Protein AF-A0AAU3SKB4-F1 (afdb_monomer_lite)

pLDDT: mean 77.13, std 11.77, range [46.94, 91.06]

Foldseek 3Di:
DDDDPCPDAQDADPPQWAWEWEDELDDPDTWIWTQHPVRQIATDDPVNCVSNVNDDHNYYDDYPPVVVVVVSVVRNVVVVD

Sequence (81 aa):
MTTPPTTPPPLPKPAGIILVKGQPEMGDGQAVFGIWPSGYVRQITAAEYVRWGEPVIDYWIPVGNDAEFNQLFAYDKALRG

Secondary structure (DSSP, 8-state):
-PPP--PPPPPPPPTTPEEEEE--SSSSS-EEEEE-TTS-EEEEPHHHHHHTTSPPPSEEEPTT-HHHHHHHHHHHHHHH-

Radius of gyration: 14.84 Å; chains: 1; bounding box: 27×43×36 Å

Structure (mmCIF, N/CA/C/O backbone):
data_AF-A0AAU3SKB4-F1
#
_entry.id   AF-A0AAU3SKB4-F1
#
loop_
_atom_site.group_PDB
_atom_site.id
_atom_site.type_symbol
_atom_site.label_atom_id
_atom_site.label_alt_id
_atom_site.label_comp_id
_atom_site.label_asym_id
_atom_site.label_entity_id
_atom_site.label_seq_id
_atom_site.pdbx_PDB_ins_code
_atom_site.Cartn_x
_atom_site.Cartn_y
_atom_site.Cartn_z
_atom_site.occupancy
_atom_site.B_iso_or_equiv
_atom_site.auth_seq_id
_atom_site.auth_comp_id
_atom_site.auth_asym_id
_atom_site.auth_atom_id
_atom_site.pdbx_PDB_model_num
ATOM 1 N N . MET A 1 1 ? -1.724 37.987 16.976 1.00 48.75 1 MET A N 1
ATOM 2 C CA . MET A 1 1 ? -1.708 36.636 17.574 1.00 48.75 1 MET A CA 1
ATOM 3 C C . MET A 1 1 ? -2.024 35.658 16.458 1.00 48.75 1 MET A C 1
ATOM 5 O O . MET A 1 1 ? -3.129 35.709 15.939 1.00 48.75 1 MET A O 1
ATOM 9 N N . THR A 1 2 ? -1.052 34.873 16.001 1.00 52.09 2 THR A N 1
ATOM 10 C CA . THR A 1 2 ? -1.266 33.822 14.998 1.00 52.09 2 THR A CA 1
ATOM 11 C C . THR A 1 2 ? -1.552 32.526 15.744 1.00 52.09 2 THR A C 1
ATOM 13 O O . THR A 1 2 ? -0.744 32.078 16.554 1.00 52.09 2 THR A O 1
ATOM 16 N N . THR A 1 3 ? -2.737 31.958 15.540 1.00 64.06 3 THR A N 1
ATOM 17 C CA . THR A 1 3 ? -3.051 30.610 16.011 1.00 64.06 3 THR A CA 1
ATOM 18 C C . THR A 1 3 ? -2.055 29.631 15.381 1.00 64.06 3 THR A C 1
ATOM 20 O O . THR A 1 3 ? -1.757 29.764 14.190 1.00 64.06 3 THR A O 1
ATOM 23 N N . PRO A 1 4 ? -1.496 28.671 16.140 1.00 60.72 4 PRO A N 1
ATOM 24 C CA . PRO A 1 4 ? -0.689 27.625 15.531 1.00 60.72 4 PRO A CA 1
ATOM 25 C C . PRO A 1 4 ? -1.568 26.881 14.514 1.00 60.72 4 PRO A C 1
ATOM 27 O O . PRO A 1 4 ? -2.755 26.664 14.795 1.00 60.72 4 PRO A O 1
ATOM 30 N N . PRO A 1 5 ? -1.041 26.511 13.333 1.00 59.81 5 PRO A N 1
ATOM 31 C CA . PRO A 1 5 ? -1.785 25.671 12.410 1.00 59.81 5 PRO A CA 1
ATOM 32 C C . PRO A 1 5 ? -2.179 24.409 13.173 1.00 59.81 5 PRO A C 1
ATOM 34 O O . PRO A 1 5 ? -1.332 23.646 13.633 1.00 59.81 5 PRO A O 1
ATOM 37 N N . THR A 1 6 ? -3.479 24.240 13.400 1.00 62.34 6 THR A N 1
ATOM 38 C CA . THR A 1 6 ? -4.001 23.047 14.057 1.00 62.34 6 THR A CA 1
ATOM 39 C C . THR A 1 6 ? -4.009 21.969 12.994 1.00 62.34 6 THR A C 1
ATOM 41 O O . THR A 1 6 ? -5.000 21.800 12.289 1.00 62.34 6 THR A O 1
ATOM 44 N N . THR A 1 7 ? -2.872 21.303 12.803 1.00 60.66 7 THR A N 1
ATOM 45 C CA . THR A 1 7 ? -2.825 20.105 11.970 1.00 60.66 7 THR A CA 1
ATOM 46 C C . THR A 1 7 ? -3.760 19.094 12.629 1.00 60.66 7 THR A C 1
ATOM 48 O O . THR A 1 7 ? -3.522 18.729 13.785 1.00 60.66 7 THR A O 1
ATOM 51 N N . PRO A 1 8 ? -4.858 18.686 11.966 1.00 60.22 8 PRO A N 1
ATOM 52 C CA . PRO A 1 8 ? -5.722 17.666 12.525 1.00 60.22 8 PRO A CA 1
ATOM 53 C C . PRO A 1 8 ? -4.885 16.410 12.796 1.00 60.22 8 PRO A C 1
ATOM 55 O O . PRO A 1 8 ? -3.981 16.113 12.008 1.00 60.22 8 PRO A O 1
ATOM 58 N N . PRO A 1 9 ? -5.149 15.678 13.893 1.00 64.00 9 PRO A N 1
ATOM 59 C CA . PRO A 1 9 ? -4.446 14.433 14.156 1.00 64.00 9 PRO A CA 1
ATOM 60 C C . PRO A 1 9 ? -4.593 13.498 12.945 1.00 64.00 9 PRO A C 1
ATOM 62 O O . PRO A 1 9 ? -5.659 13.489 12.312 1.00 64.00 9 PRO A O 1
ATOM 65 N N . PRO A 1 10 ? -3.542 12.735 12.597 1.00 65.75 10 PRO A N 1
ATOM 66 C CA . PRO A 1 10 ? -3.614 11.811 11.480 1.00 65.75 10 PRO A CA 1
ATOM 67 C C . PRO A 1 10 ? -4.757 10.821 11.719 1.00 65.75 10 PRO A C 1
ATOM 69 O O . PRO A 1 10 ? -4.910 10.268 12.810 1.00 65.75 10 PRO A O 1
ATOM 72 N N . LEU A 1 11 ? -5.593 10.624 10.702 1.00 76.25 11 LEU A N 1
ATOM 73 C CA . LEU A 1 11 ? -6.603 9.574 10.736 1.00 76.25 11 LEU A CA 1
ATOM 74 C C . LEU A 1 11 ? -5.902 8.248 10.471 1.00 76.25 11 LEU A C 1
ATOM 76 O O . LEU A 1 11 ? -5.156 8.172 9.504 1.00 76.25 11 LEU A O 1
ATOM 80 N N . PRO A 1 12 ? -6.140 7.18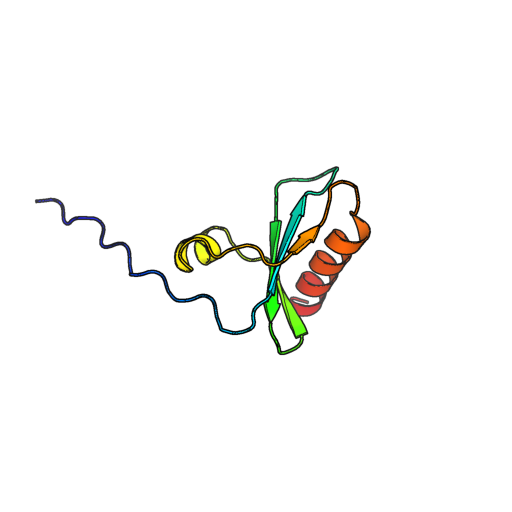9 11.249 1.00 76.25 12 PRO A N 1
ATOM 81 C CA . PRO A 1 12 ? -5.486 5.917 10.984 1.00 76.25 12 PRO A CA 1
ATOM 82 C C . PRO A 1 12 ? -5.822 5.414 9.573 1.00 76.25 12 PRO A C 1
ATOM 84 O O . PRO A 1 12 ? -6.971 5.518 9.124 1.00 76.25 12 PRO A O 1
ATOM 87 N N . LYS A 1 13 ? -4.818 4.843 8.887 1.00 80.12 13 LYS A N 1
ATOM 88 C CA . LYS A 1 13 ? -5.036 4.056 7.665 1.00 80.12 13 LYS A CA 1
ATOM 89 C C . LYS A 1 13 ? -6.153 3.042 7.956 1.00 80.12 13 LYS A C 1
ATOM 91 O O . LYS A 1 13 ? -6.069 2.345 8.972 1.00 80.12 13 LYS A O 1
ATOM 96 N N . PRO A 1 14 ? -7.188 2.937 7.106 1.00 80.44 14 PRO A N 1
ATOM 97 C CA . PRO A 1 14 ? -8.225 1.935 7.303 1.00 80.44 14 PRO A CA 1
ATOM 98 C C . PRO A 1 14 ? -7.629 0.524 7.404 1.00 80.44 14 PRO A C 1
ATOM 100 O O . PRO A 1 14 ? -6.707 0.165 6.667 1.00 80.44 14 PRO A O 1
ATOM 103 N N . ALA A 1 15 ? -8.146 -0.269 8.342 1.00 83.69 15 ALA A N 1
ATOM 104 C CA . ALA A 1 15 ? -7.611 -1.592 8.634 1.00 83.69 15 ALA A CA 1
ATOM 105 C C . ALA A 1 15 ? -7.715 -2.522 7.414 1.00 83.69 15 ALA A C 1
ATOM 107 O O . ALA A 1 15 ? -8.740 -2.564 6.734 1.00 83.69 15 ALA A O 1
ATOM 108 N N . GLY A 1 16 ? -6.644 -3.272 7.147 1.00 82.50 16 GLY A N 1
ATOM 109 C CA . GLY A 1 16 ? -6.591 -4.243 6.052 1.00 82.50 16 GLY A CA 1
ATOM 110 C C . GLY A 1 16 ? -6.368 -3.652 4.658 1.00 82.50 16 GLY A C 1
ATOM 111 O O . GLY A 1 16 ? -6.384 -4.412 3.695 1.00 82.50 16 GLY A O 1
ATOM 112 N N . ILE A 1 17 ? -6.147 -2.336 4.520 1.00 90.00 17 ILE A N 1
ATOM 113 C CA . ILE A 1 17 ? -5.686 -1.776 3.243 1.00 90.00 17 ILE A CA 1
ATOM 114 C C . ILE A 1 17 ? -4.230 -2.164 3.003 1.00 90.00 17 ILE A C 1
ATOM 116 O O . ILE A 1 17 ? -3.359 -1.838 3.817 1.00 90.00 17 ILE A O 1
ATOM 120 N N . ILE A 1 18 ? -3.979 -2.751 1.837 1.00 90.25 18 ILE A N 1
ATOM 121 C CA . ILE A 1 18 ? -2.639 -2.983 1.299 1.00 90.25 18 ILE A CA 1
ATOM 122 C C . ILE A 1 18 ? -2.250 -1.760 0.470 1.00 90.25 18 ILE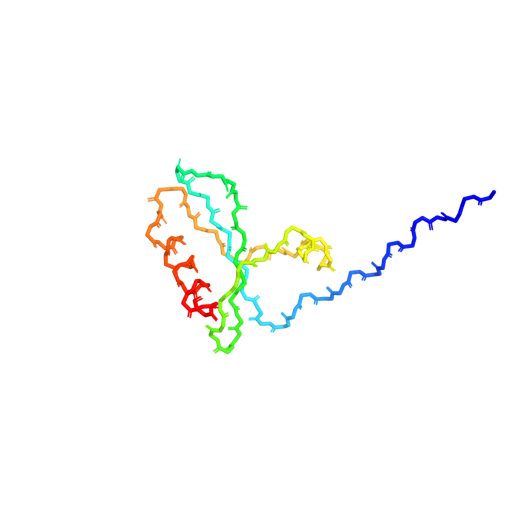 A C 1
ATOM 124 O O . ILE A 1 18 ? -2.953 -1.394 -0.474 1.00 90.25 18 ILE A O 1
ATOM 128 N N . LEU A 1 19 ? -1.149 -1.110 0.836 1.00 90.38 19 LEU A N 1
ATOM 129 C CA . LEU A 1 19 ? -0.578 -0.009 0.074 1.00 90.38 19 LEU A CA 1
ATOM 130 C C . LEU A 1 19 ? 0.460 -0.543 -0.902 1.00 90.38 19 LEU A C 1
ATOM 132 O O . LEU A 1 19 ? 1.477 -1.104 -0.498 1.00 90.38 19 LEU A O 1
ATOM 136 N N . VAL A 1 20 ? 0.208 -0.323 -2.184 1.00 89.12 20 VAL A N 1
ATOM 137 C CA . VAL A 1 20 ? 1.103 -0.696 -3.269 1.00 89.12 20 VAL A CA 1
ATOM 138 C C . VAL A 1 20 ? 1.705 0.563 -3.860 1.00 89.12 20 VAL A C 1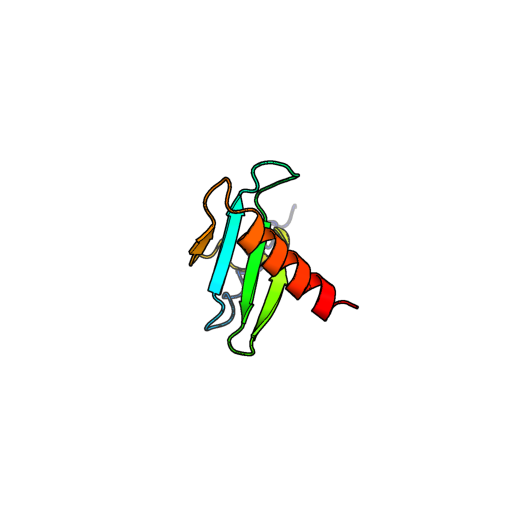
ATOM 140 O O . VAL A 1 20 ? 0.978 1.431 -4.335 1.00 89.12 20 VAL A O 1
ATOM 143 N N . LYS A 1 21 ? 3.029 0.677 -3.855 1.00 85.50 21 LYS A N 1
ATOM 144 C CA . LYS A 1 21 ? 3.727 1.769 -4.530 1.00 85.50 21 LYS A CA 1
ATOM 145 C C . LYS A 1 21 ? 4.367 1.246 -5.800 1.00 85.50 21 LYS A C 1
ATOM 147 O O . LYS A 1 21 ? 5.150 0.302 -5.745 1.00 85.50 21 LYS A O 1
ATOM 152 N N . GLY A 1 22 ? 4.045 1.866 -6.927 1.00 79.25 22 GLY A N 1
ATOM 153 C CA . GLY A 1 22 ? 4.714 1.574 -8.186 1.00 79.25 22 GLY A CA 1
ATOM 154 C C . GLY A 1 22 ? 5.665 2.678 -8.602 1.00 79.25 22 GLY A C 1
ATOM 155 O O . GLY A 1 22 ? 5.444 3.858 -8.317 1.00 79.25 22 GLY A O 1
ATOM 156 N N . GLN A 1 23 ? 6.739 2.264 -9.265 1.00 70.38 23 GLN A N 1
ATOM 157 C CA . GLN A 1 23 ? 7.723 3.150 -9.861 1.00 70.38 23 GLN A CA 1
ATOM 158 C C . GLN A 1 23 ? 7.810 2.823 -11.360 1.00 70.38 23 GLN A C 1
ATOM 160 O O . GLN A 1 23 ? 8.575 1.934 -11.729 1.00 70.38 23 GLN A O 1
ATOM 165 N N . PRO A 1 24 ? 6.995 3.472 -12.212 1.00 64.75 24 PRO A N 1
ATOM 166 C CA . PRO A 1 24 ? 7.016 3.210 -13.652 1.00 64.75 24 PRO A CA 1
ATOM 167 C C . PRO A 1 24 ? 8.371 3.600 -14.265 1.00 64.75 24 PRO A C 1
ATOM 169 O O . PRO A 1 24 ? 9.024 4.527 -13.774 1.00 64.75 24 PRO A O 1
ATOM 172 N N . GLU A 1 25 ? 8.788 2.916 -15.339 1.00 59.81 25 GLU A N 1
ATOM 173 C CA . GLU A 1 25 ? 9.995 3.304 -16.102 1.00 59.81 25 GLU A CA 1
ATOM 174 C C . GLU A 1 25 ? 9.773 4.597 -16.900 1.00 59.81 25 GLU A C 1
ATOM 176 O O . GLU A 1 25 ? 10.690 5.404 -17.057 1.00 59.81 25 GLU A O 1
ATOM 181 N N . MET A 1 26 ? 8.543 4.820 -17.375 1.00 48.81 26 MET A N 1
ATOM 182 C CA . MET A 1 26 ? 8.128 6.032 -18.083 1.00 48.81 26 MET A CA 1
ATOM 183 C C . MET A 1 26 ? 6.823 6.579 -17.497 1.00 48.81 26 MET A C 1
ATOM 185 O O . MET A 1 26 ? 5.781 5.934 -17.582 1.00 48.81 26 MET A O 1
ATOM 189 N N . GLY A 1 27 ? 6.861 7.791 -16.936 1.00 51.72 27 GLY A N 1
ATOM 190 C CA . GLY A 1 27 ? 5.668 8.504 -16.467 1.00 51.72 27 GLY A CA 1
ATOM 191 C C . GLY A 1 27 ? 5.883 9.347 -15.208 1.00 51.72 27 GLY A C 1
ATOM 192 O O . GLY A 1 27 ? 6.839 9.150 -14.458 1.00 51.72 27 GLY A O 1
ATOM 193 N N . ASP A 1 28 ? 4.971 10.301 -14.993 1.00 46.94 28 ASP A N 1
ATOM 194 C CA . ASP A 1 28 ? 4.952 11.214 -13.849 1.00 46.94 28 ASP A CA 1
ATOM 195 C C . ASP A 1 28 ? 4.639 10.470 -12.546 1.00 46.94 28 ASP A C 1
ATOM 197 O O . ASP A 1 28 ? 3.493 10.296 -12.135 1.00 46.94 28 ASP A O 1
ATOM 201 N N . GLY A 1 29 ? 5.709 10.094 -11.858 1.00 55.47 29 GLY A N 1
ATOM 202 C CA . GLY A 1 29 ? 5.708 10.043 -10.410 1.00 55.47 29 GLY A CA 1
ATOM 203 C C . GLY A 1 29 ? 5.313 8.705 -9.805 1.00 55.47 29 GLY A C 1
ATOM 204 O O . GLY A 1 29 ? 4.476 7.943 -10.280 1.00 55.47 29 GLY A O 1
ATOM 205 N N . GLN A 1 30 ? 5.955 8.441 -8.678 1.00 66.81 30 GLN A N 1
ATOM 206 C CA . GLN A 1 30 ? 5.653 7.319 -7.813 1.00 66.81 30 GLN A CA 1
ATOM 207 C C . GLN A 1 30 ? 4.189 7.418 -7.357 1.00 66.81 30 GLN A C 1
ATOM 209 O O . GLN A 1 30 ? 3.852 8.283 -6.547 1.00 66.81 30 GLN A O 1
ATOM 214 N N . ALA A 1 31 ? 3.319 6.549 -7.868 1.00 78.50 31 ALA A N 1
ATOM 215 C CA . ALA A 1 31 ? 1.927 6.489 -7.439 1.00 78.50 31 ALA A CA 1
ATOM 216 C C . ALA A 1 31 ? 1.761 5.424 -6.353 1.00 78.50 31 ALA A C 1
ATOM 218 O O . ALA A 1 31 ? 2.336 4.335 -6.431 1.00 78.50 31 ALA A O 1
ATOM 219 N N . VAL A 1 32 ? 0.953 5.746 -5.345 1.00 85.94 32 VAL A N 1
ATOM 220 C CA . VAL A 1 32 ? 0.535 4.799 -4.311 1.00 85.94 32 VAL A CA 1
ATOM 221 C C . VAL A 1 32 ? -0.910 4.407 -4.587 1.00 85.94 32 VAL A C 1
ATOM 223 O O . VAL A 1 32 ? -1.765 5.270 -4.759 1.00 85.94 32 VAL A O 1
ATOM 226 N N . PHE A 1 33 ? -1.186 3.113 -4.610 1.00 88.56 33 PHE A N 1
ATOM 227 C CA . PHE A 1 33 ? -2.512 2.524 -4.707 1.00 88.56 33 PHE A CA 1
ATOM 228 C C . PHE A 1 33 ? -2.882 1.880 -3.378 1.00 88.56 33 PHE A C 1
ATOM 230 O O . PHE A 1 33 ? -2.050 1.258 -2.724 1.00 88.56 33 PHE A O 1
ATOM 237 N N . GLY A 1 34 ? -4.136 2.030 -2.972 1.00 91.06 34 GLY A N 1
ATOM 238 C CA . GLY A 1 34 ? -4.720 1.279 -1.874 1.00 91.06 34 GLY A CA 1
ATOM 239 C C . GLY A 1 34 ? -5.570 0.150 -2.432 1.00 91.06 34 GLY A C 1
ATOM 240 O O . GLY A 1 34 ? -6.400 0.387 -3.309 1.00 91.06 34 GLY A O 1
ATOM 241 N N . ILE A 1 35 ? -5.378 -1.056 -1.909 1.00 90.56 35 ILE A N 1
ATOM 242 C CA . ILE A 1 35 ? -6.236 -2.213 -2.158 1.00 90.56 35 ILE A CA 1
ATOM 243 C C . ILE A 1 35 ? -6.985 -2.497 -0.859 1.00 90.56 35 ILE A C 1
ATOM 245 O O . ILE A 1 35 ? -6.379 -2.839 0.157 1.00 90.56 35 ILE A O 1
ATOM 249 N N . TRP A 1 36 ? -8.300 -2.312 -0.875 1.00 90.19 36 TRP A N 1
ATOM 250 C CA . TRP A 1 36 ? -9.165 -2.587 0.266 1.00 90.19 36 TRP A CA 1
ATOM 251 C C . TRP A 1 36 ? -9.495 -4.082 0.352 1.00 90.19 36 TRP A C 1
ATOM 253 O O . TRP A 1 36 ? -9.548 -4.755 -0.678 1.00 90.19 36 TRP A O 1
ATOM 263 N N . PRO A 1 37 ? -9.845 -4.595 1.546 1.00 86.12 37 PRO A N 1
ATOM 264 C CA . PRO A 1 37 ? -10.286 -5.983 1.724 1.00 86.12 37 PRO A CA 1
ATOM 265 C C . PRO A 1 37 ? -11.491 -6.382 0.861 1.00 86.12 37 PRO A C 1
ATOM 267 O O . PRO A 1 37 ? -11.696 -7.557 0.585 1.00 86.12 37 PRO A O 1
ATOM 270 N N . SER A 1 38 ? -12.296 -5.409 0.428 1.00 86.19 38 SER A N 1
ATOM 271 C CA . SER A 1 38 ? -13.419 -5.615 -0.490 1.00 86.19 38 SER A CA 1
ATOM 272 C C . SER A 1 38 ? -13.001 -5.876 -1.943 1.00 86.19 38 SER A C 1
ATOM 274 O O . SER A 1 38 ? -13.867 -6.120 -2.777 1.00 86.19 38 SER A O 1
ATOM 276 N N . GLY A 1 39 ? -11.708 -5.779 -2.270 1.00 83.44 39 GLY A N 1
ATOM 277 C CA . GLY A 1 39 ? -11.199 -5.812 -3.644 1.00 83.44 39 GLY A CA 1
ATOM 278 C C . GLY A 1 39 ? -11.273 -4.462 -4.365 1.00 83.44 39 GLY A C 1
ATOM 279 O O . GLY A 1 39 ? -10.945 -4.378 -5.544 1.00 83.44 39 GLY A O 1
ATOM 280 N N . TYR A 1 40 ? -11.690 -3.395 -3.675 1.00 85.69 40 TYR A N 1
ATOM 281 C CA . TYR A 1 40 ? -11.673 -2.043 -4.228 1.00 85.69 40 TYR A CA 1
ATOM 282 C C . TYR A 1 40 ? -10.231 -1.538 -4.339 1.00 85.69 40 TYR A C 1
ATOM 284 O O . TYR A 1 40 ? -9.477 -1.623 -3.369 1.00 85.69 40 TYR A O 1
ATOM 292 N N . VAL A 1 41 ? -9.855 -1.006 -5.502 1.00 88.06 41 VAL A N 1
ATOM 293 C CA . VAL A 1 41 ? -8.516 -0.467 -5.771 1.00 88.06 41 VAL A CA 1
ATOM 294 C C . VAL A 1 41 ? -8.651 1.005 -6.118 1.00 88.06 41 VAL A C 1
ATOM 296 O O . VAL A 1 41 ? -9.441 1.361 -6.990 1.00 88.06 41 VAL A O 1
ATOM 299 N N . ARG A 1 42 ? -7.888 1.867 -5.440 1.00 88.38 42 ARG A N 1
ATOM 300 C CA . ARG A 1 42 ? -7.869 3.299 -5.759 1.00 88.38 42 ARG A CA 1
ATOM 301 C C . ARG A 1 42 ? -6.485 3.904 -5.622 1.00 88.38 42 ARG A C 1
ATOM 303 O O . ARG A 1 42 ? -5.739 3.538 -4.714 1.00 88.38 42 ARG A O 1
ATOM 310 N N . GLN A 1 43 ? -6.181 4.894 -6.449 1.00 87.75 43 GLN A N 1
ATOM 311 C CA . GLN A 1 43 ? -4.993 5.718 -6.259 1.00 87.75 43 GLN A CA 1
ATOM 312 C C . GLN A 1 43 ? -5.130 6.582 -4.992 1.00 87.75 43 GLN A C 1
ATOM 314 O O . GLN A 1 43 ? -6.107 7.314 -4.822 1.00 87.75 43 GLN A O 1
ATOM 319 N N . ILE A 1 44 ? -4.142 6.507 -4.104 1.00 87.44 44 ILE A N 1
ATOM 320 C CA . ILE A 1 44 ? -4.052 7.319 -2.891 1.00 87.44 44 ILE A CA 1
ATOM 321 C C . ILE A 1 44 ? -3.404 8.653 -3.237 1.00 87.44 44 ILE A C 1
ATOM 323 O O . ILE A 1 44 ? -2.290 8.710 -3.759 1.00 87.44 44 ILE A O 1
ATOM 327 N N . THR A 1 45 ? -4.103 9.742 -2.928 1.00 86.00 45 THR A N 1
ATOM 328 C CA . THR A 1 45 ? -3.559 11.090 -3.097 1.00 86.00 45 THR A CA 1
ATOM 329 C C . THR A 1 45 ? -2.485 11.374 -2.044 1.00 86.00 45 THR A C 1
ATOM 331 O O . THR A 1 45 ? -2.532 10.849 -0.929 1.00 86.00 45 THR A O 1
ATOM 334 N N . ALA A 1 46 ? -1.536 12.265 -2.349 1.00 82.50 46 ALA A N 1
ATOM 335 C CA . ALA A 1 46 ? -0.527 12.692 -1.374 1.00 82.50 46 ALA A CA 1
ATOM 336 C C . ALA A 1 46 ? -1.168 13.257 -0.089 1.00 82.50 46 ALA A C 1
ATOM 338 O O . ALA A 1 46 ? -0.684 13.007 1.011 1.00 82.50 46 ALA A O 1
ATOM 339 N N . ALA A 1 47 ? -2.301 13.957 -0.218 1.00 83.00 47 ALA A N 1
ATOM 340 C CA . ALA A 1 47 ? -3.048 14.489 0.917 1.00 83.00 47 ALA A CA 1
ATOM 341 C C . ALA A 1 47 ? -3.614 13.383 1.822 1.00 83.00 47 ALA A C 1
ATOM 343 O O . ALA A 1 47 ? -3.525 13.498 3.042 1.00 83.00 47 ALA A O 1
ATOM 344 N N . GLU A 1 48 ? -4.167 12.304 1.259 1.00 84.81 48 GLU A N 1
ATOM 345 C CA . GLU A 1 48 ? -4.628 11.150 2.044 1.00 84.81 48 GLU A CA 1
ATOM 346 C C . GLU A 1 48 ? -3.479 10.404 2.708 1.00 84.81 48 GLU A C 1
ATOM 348 O O . GLU A 1 48 ? -3.586 10.059 3.881 1.00 84.81 48 GLU A O 1
ATOM 353 N N . TYR A 1 49 ? -2.373 10.208 1.992 1.00 84.38 49 TYR A N 1
ATOM 354 C CA . TYR A 1 49 ? -1.190 9.550 2.539 1.00 84.38 49 TYR A CA 1
ATOM 355 C C . TYR A 1 49 ? -0.623 10.310 3.750 1.00 84.38 49 TYR A C 1
ATOM 357 O O . TYR A 1 49 ? -0.381 9.715 4.801 1.00 84.38 49 TYR A O 1
ATOM 365 N N . VAL A 1 50 ? -0.508 11.639 3.649 1.00 84.06 50 VAL A N 1
ATOM 366 C CA . VAL A 1 50 ? -0.091 12.507 4.767 1.00 84.06 50 VAL A CA 1
ATOM 367 C C . VAL A 1 50 ? -1.138 12.516 5.881 1.00 84.06 50 VAL A C 1
ATOM 369 O O . VAL A 1 50 ? -0.796 12.432 7.059 1.00 84.06 50 VAL A O 1
ATOM 372 N N . ARG A 1 51 ? -2.432 12.549 5.535 1.00 83.25 51 ARG A N 1
ATOM 373 C CA . ARG A 1 51 ? -3.525 12.472 6.515 1.00 83.25 51 ARG A CA 1
ATOM 374 C C . ARG A 1 51 ? -3.515 11.156 7.290 1.00 83.25 51 ARG A C 1
ATOM 376 O O . ARG A 1 51 ? -4.001 11.138 8.416 1.00 83.25 51 ARG A O 1
ATOM 383 N N . TRP A 1 52 ? -2.962 10.091 6.716 1.00 84.75 52 TRP A N 1
ATOM 384 C CA . TRP A 1 52 ? -2.767 8.807 7.385 1.00 84.75 52 TRP A CA 1
ATOM 385 C C . TRP A 1 52 ? -1.514 8.717 8.255 1.00 84.75 52 TRP A C 1
ATOM 387 O O . TRP A 1 52 ? -1.279 7.676 8.866 1.00 84.75 52 TRP A O 1
ATOM 397 N N . GLY A 1 53 ? -0.734 9.796 8.343 1.00 82.88 53 GLY A N 1
ATOM 398 C CA . GLY A 1 53 ? 0.533 9.802 9.066 1.00 82.88 53 GLY A CA 1
ATOM 399 C C . GLY A 1 53 ? 1.629 9.034 8.333 1.00 82.88 53 GLY A C 1
ATOM 400 O O . GLY A 1 53 ? 2.447 8.399 8.986 1.00 82.88 53 GLY A O 1
ATOM 401 N N . GLU A 1 54 ? 1.614 9.062 6.995 1.00 84.00 54 GLU A N 1
ATOM 402 C CA . GLU A 1 54 ? 2.639 8.449 6.139 1.00 84.00 54 GLU A CA 1
AT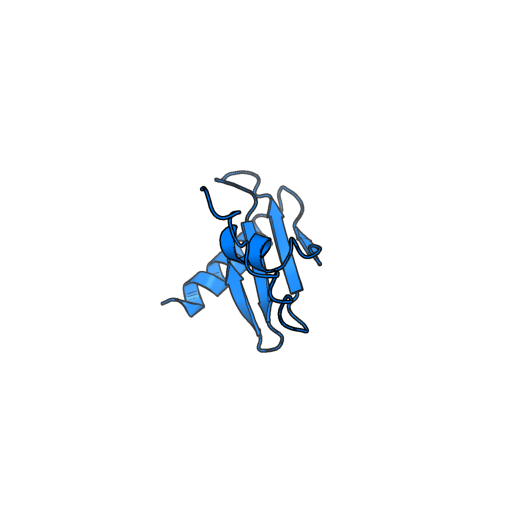OM 403 C C . GLU A 1 54 ? 2.810 6.938 6.398 1.00 84.00 54 GLU A C 1
ATOM 405 O O . GLU A 1 54 ? 3.887 6.470 6.777 1.00 84.00 54 GLU A O 1
ATOM 410 N N . PRO A 1 55 ? 1.733 6.150 6.223 1.00 83.69 55 PRO A N 1
ATOM 411 C CA . PRO A 1 55 ? 1.742 4.725 6.525 1.00 83.69 55 PRO A CA 1
ATOM 412 C C . PRO A 1 55 ? 2.753 3.962 5.665 1.00 83.69 55 PRO A C 1
ATOM 414 O O . PRO A 1 55 ? 2.952 4.267 4.492 1.00 83.69 55 PRO A O 1
ATOM 417 N N . VAL A 1 56 ? 3.330 2.901 6.231 1.00 86.19 56 VAL A N 1
ATOM 418 C CA . VAL A 1 56 ? 4.285 2.040 5.521 1.00 86.19 56 VAL A CA 1
ATOM 419 C C . VAL A 1 56 ? 3.630 1.418 4.286 1.00 86.19 56 VAL A C 1
ATOM 421 O O . VAL A 1 56 ? 2.505 0.920 4.344 1.00 86.19 56 VAL A O 1
ATOM 424 N N . ILE A 1 57 ? 4.361 1.452 3.173 1.00 87.56 57 ILE A N 1
ATOM 425 C CA . ILE A 1 57 ? 3.994 0.773 1.934 1.00 87.56 57 ILE A CA 1
ATOM 426 C C . ILE A 1 57 ? 4.157 -0.735 2.129 1.00 87.56 57 ILE A C 1
ATOM 428 O O . ILE A 1 57 ? 5.254 -1.202 2.432 1.00 87.56 57 ILE A O 1
ATOM 432 N N . ASP A 1 58 ? 3.073 -1.479 1.933 1.00 89.31 58 ASP A N 1
ATOM 433 C CA . ASP A 1 58 ? 3.033 -2.931 2.108 1.00 89.31 58 ASP A CA 1
ATOM 434 C C . ASP A 1 58 ? 3.728 -3.666 0.946 1.00 89.31 58 ASP A C 1
ATOM 436 O O . ASP A 1 58 ? 4.377 -4.689 1.158 1.00 89.31 58 ASP A O 1
ATOM 440 N N . TYR A 1 59 ? 3.626 -3.140 -0.281 1.00 87.50 59 TYR A N 1
ATOM 441 C CA . TYR A 1 59 ? 4.225 -3.745 -1.471 1.00 87.50 59 TYR A CA 1
ATOM 442 C C . TYR A 1 59 ? 4.819 -2.706 -2.424 1.00 87.50 59 TYR A C 1
ATOM 444 O O . TYR A 1 59 ? 4.215 -1.669 -2.701 1.00 87.50 59 TYR A O 1
ATOM 452 N N . TRP A 1 60 ? 6.000 -3.008 -2.958 1.00 85.12 60 TRP A N 1
ATOM 453 C CA . TRP A 1 60 ? 6.686 -2.179 -3.943 1.00 85.12 60 TRP A CA 1
ATOM 454 C C . TRP A 1 60 ? 6.747 -2.913 -5.276 1.00 85.12 60 TRP A C 1
ATOM 456 O O . TRP A 1 60 ? 7.353 -3.979 -5.362 1.00 85.12 60 TRP A O 1
ATOM 466 N N . ILE A 1 61 ? 6.150 -2.321 -6.310 1.00 82.50 61 ILE A N 1
ATOM 467 C CA . ILE A 1 61 ? 6.297 -2.806 -7.682 1.00 82.50 61 ILE A CA 1
ATOM 468 C C . ILE A 1 61 ? 7.646 -2.289 -8.201 1.00 82.50 61 ILE A C 1
ATOM 470 O O . ILE A 1 61 ? 7.845 -1.067 -8.237 1.00 82.50 61 ILE A O 1
ATOM 474 N N . PRO A 1 62 ? 8.580 -3.183 -8.568 1.00 78.12 62 PRO A N 1
ATOM 475 C CA . PRO A 1 62 ? 9.886 -2.786 -9.068 1.00 78.12 62 PRO A CA 1
ATOM 476 C C . PRO A 1 62 ? 9.779 -2.058 -10.411 1.00 78.12 62 PRO A C 1
ATOM 478 O O . PRO A 1 62 ? 8.845 -2.259 -11.189 1.00 78.12 62 PRO A O 1
ATOM 481 N N . VAL A 1 63 ? 10.787 -1.232 -10.680 1.00 73.62 63 VAL A N 1
ATOM 482 C CA . VAL A 1 63 ? 10.965 -0.539 -11.960 1.00 73.62 63 VAL A CA 1
ATOM 483 C C . VAL A 1 63 ? 11.034 -1.558 -13.102 1.00 73.62 63 VAL A C 1
ATOM 485 O O . VAL A 1 63 ? 11.714 -2.576 -12.977 1.00 73.62 63 VAL A O 1
ATOM 488 N N . GLY A 1 64 ? 10.313 -1.280 -14.189 1.00 69.69 64 GLY A N 1
ATOM 489 C CA . GLY A 1 64 ? 10.220 -2.122 -15.389 1.00 69.69 64 GLY A CA 1
ATOM 490 C C . GLY A 1 64 ? 9.128 -3.184 -15.343 1.00 69.69 64 GLY A C 1
ATOM 491 O O . GLY A 1 64 ? 9.002 -4.004 -16.252 1.00 69.69 64 GLY A O 1
ATOM 492 N N . ASN A 1 65 ? 8.306 -3.170 -14.290 1.00 74.12 65 ASN A N 1
ATOM 493 C CA . ASN A 1 65 ? 7.097 -3.978 -14.205 1.00 74.12 65 ASN A CA 1
ATOM 494 C C . ASN A 1 65 ? 5.839 -3.129 -14.437 1.00 74.12 65 ASN A C 1
ATOM 496 O O . ASN A 1 65 ? 4.911 -3.069 -13.623 1.00 74.12 65 ASN A O 1
ATOM 500 N N . ASP A 1 66 ? 5.824 -2.442 -15.580 1.00 72.25 66 ASP A N 1
ATOM 501 C CA . ASP A 1 66 ? 4.737 -1.547 -15.973 1.00 72.25 66 ASP A CA 1
ATOM 502 C C . ASP A 1 66 ? 3.414 -2.297 -16.183 1.00 72.25 66 ASP A C 1
ATOM 504 O O . ASP A 1 66 ? 2.354 -1.683 -16.130 1.00 72.25 66 ASP A O 1
ATOM 508 N N . ALA A 1 67 ? 3.434 -3.620 -16.383 1.00 78.75 67 ALA A N 1
ATOM 509 C CA . ALA A 1 67 ? 2.224 -4.431 -16.509 1.00 78.75 67 ALA A CA 1
ATOM 510 C C . ALA A 1 67 ? 1.399 -4.444 -15.210 1.00 78.75 67 ALA A C 1
ATOM 512 O O . ALA A 1 67 ? 0.212 -4.118 -15.248 1.00 78.75 67 ALA A O 1
ATOM 513 N N . GLU A 1 68 ? 2.020 -4.750 -14.065 1.00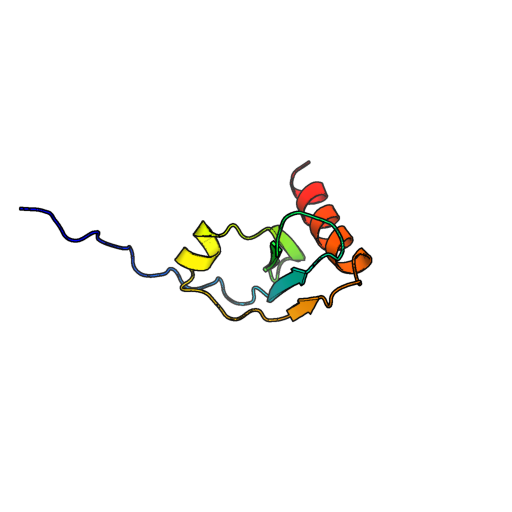 77.00 68 GLU A N 1
ATOM 514 C CA . GLU A 1 68 ? 1.334 -4.751 -12.762 1.00 77.00 68 GLU A CA 1
ATOM 515 C C . GLU A 1 68 ? 0.862 -3.345 -12.376 1.00 7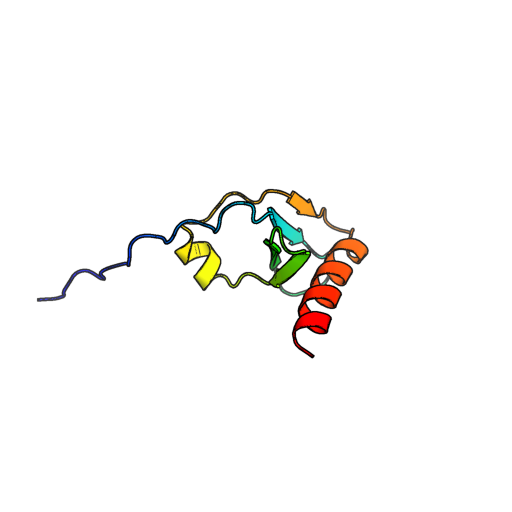7.00 68 GLU A C 1
ATOM 517 O O . GLU A 1 68 ? -0.254 -3.151 -11.887 1.00 77.00 68 GLU A O 1
ATOM 522 N N . PHE A 1 69 ? 1.679 -2.332 -12.665 1.00 77.19 69 PHE A N 1
ATOM 523 C CA . PHE A 1 69 ? 1.318 -0.943 -12.402 1.00 77.19 69 PHE A CA 1
ATOM 524 C C . PHE A 1 69 ? 0.154 -0.459 -13.281 1.00 77.19 69 PHE A C 1
ATOM 526 O O . PHE A 1 69 ? -0.809 0.122 -12.775 1.00 77.19 69 PHE A O 1
ATOM 533 N N . ASN A 1 70 ? 0.191 -0.754 -14.584 1.00 80.88 70 ASN A N 1
ATOM 534 C CA . ASN A 1 70 ? -0.895 -0.431 -15.511 1.00 80.88 70 ASN A CA 1
ATOM 535 C C . ASN A 1 70 ? -2.182 -1.182 -15.166 1.00 80.88 70 ASN A C 1
ATOM 537 O O . ASN A 1 70 ? -3.266 -0.632 -15.354 1.00 80.88 70 ASN A O 1
ATOM 541 N N . GLN A 1 71 ? -2.093 -2.403 -14.630 1.00 81.50 71 GLN A N 1
ATOM 542 C CA . GLN A 1 71 ? -3.262 -3.125 -14.129 1.00 81.50 71 GLN A CA 1
ATOM 543 C C . GLN A 1 71 ? -3.925 -2.385 -12.965 1.00 81.50 71 GLN A C 1
ATOM 545 O O . GLN A 1 71 ? -5.141 -2.215 -12.986 1.00 81.50 71 GLN A O 1
ATOM 550 N N . LEU A 1 72 ? -3.161 -1.885 -11.987 1.00 82.38 72 LEU A N 1
ATOM 551 C CA . LEU A 1 72 ? -3.719 -1.094 -10.880 1.00 82.38 72 LEU A CA 1
ATOM 552 C C . LEU A 1 72 ? -4.398 0.189 -11.372 1.00 82.38 72 LEU A C 1
ATOM 554 O O . LEU A 1 72 ? -5.500 0.516 -10.926 1.00 82.38 72 LEU A O 1
ATOM 558 N N . PHE A 1 73 ? -3.783 0.874 -12.336 1.00 80.12 73 PHE A N 1
ATOM 559 C CA . PHE A 1 73 ? -4.396 2.021 -13.005 1.00 80.12 73 PHE A CA 1
ATOM 560 C C . PHE A 1 73 ? -5.678 1.648 -13.756 1.00 80.12 73 PHE A C 1
ATOM 562 O O . PHE A 1 73 ? -6.670 2.373 -13.679 1.00 80.12 73 PHE A O 1
ATOM 569 N N . ALA A 1 74 ? -5.682 0.518 -14.466 1.00 83.19 74 ALA A N 1
ATOM 570 C CA . ALA A 1 74 ? -6.858 0.023 -15.170 1.00 83.19 74 ALA A CA 1
ATOM 571 C C . ALA A 1 74 ? -7.993 -0.331 -14.198 1.00 83.19 74 ALA A C 1
ATOM 573 O O . ALA A 1 74 ? -9.142 -0.012 -14.491 1.00 83.19 74 ALA A O 1
ATOM 574 N N . TYR A 1 75 ? -7.685 -0.920 -13.037 1.00 82.31 75 TYR A N 1
ATOM 575 C CA . TYR A 1 75 ? -8.673 -1.204 -11.995 1.00 82.31 75 TYR A CA 1
ATOM 576 C C . TYR A 1 75 ? -9.260 0.073 -11.386 1.00 82.31 75 TYR A C 1
ATOM 578 O O . TYR A 1 75 ? -10.482 0.185 -11.308 1.00 82.31 75 TYR A O 1
ATOM 586 N N . ASP A 1 76 ? -8.427 1.053 -11.012 1.00 82.25 76 ASP A N 1
ATOM 587 C CA . ASP A 1 76 ? -8.914 2.354 -10.521 1.00 82.25 76 ASP A CA 1
ATOM 588 C C . ASP A 1 76 ? -9.809 3.036 -11.571 1.00 82.25 76 ASP A C 1
ATOM 590 O O . ASP A 1 76 ? -10.910 3.487 -11.248 1.00 82.25 76 ASP A O 1
ATOM 594 N N . LYS A 1 77 ? -9.396 3.028 -12.846 1.00 79.31 77 LYS A N 1
ATOM 595 C CA . LYS A 1 77 ? -10.179 3.605 -13.947 1.00 79.31 77 LYS A CA 1
ATOM 596 C C . LYS A 1 77 ? -11.501 2.867 -14.176 1.00 79.31 77 LYS A C 1
ATOM 598 O O . LYS A 1 77 ? -12.532 3.517 -14.311 1.00 79.31 77 LYS A O 1
ATOM 603 N N . ALA A 1 78 ? -11.491 1.534 -14.186 1.00 78.94 78 ALA A N 1
ATOM 604 C CA . ALA A 1 78 ? -12.694 0.717 -14.365 1.00 78.94 78 ALA A CA 1
ATOM 605 C C . ALA A 1 78 ? -13.726 0.947 -13.251 1.00 78.94 78 ALA A C 1
ATOM 607 O O . ALA A 1 78 ? -14.928 0.870 -13.494 1.00 78.94 78 ALA A O 1
ATOM 608 N N . LEU A 1 79 ? -13.261 1.259 -12.040 1.00 72.69 79 LEU A N 1
ATOM 609 C CA . LEU A 1 79 ? -14.118 1.591 -10.904 1.00 72.69 79 LEU A CA 1
ATOM 610 C C . LEU A 1 79 ? -14.652 3.032 -10.948 1.00 72.69 79 LEU A C 1
ATOM 612 O O . LEU A 1 79 ? -15.647 3.321 -10.284 1.00 72.69 79 LEU A O 1
ATOM 616 N N . ARG A 1 80 ? -14.016 3.930 -11.712 1.00 67.88 80 ARG A N 1
ATOM 617 C CA . ARG A 1 80 ? -14.448 5.329 -11.877 1.00 67.88 80 ARG A CA 1
ATOM 618 C C . ARG A 1 80 ? -15.410 5.555 -13.049 1.00 67.88 80 ARG A C 1
ATOM 620 O O . ARG A 1 80 ? -16.190 6.499 -12.955 1.00 67.88 80 ARG A O 1
ATOM 627 N N . GLY A 1 81 ? -15.406 4.683 -14.064 1.00 49.06 81 GLY A N 1
ATOM 628 C CA . GLY A 1 81 ? -16.292 4.767 -15.237 1.00 49.06 81 GLY A CA 1
ATOM 629 C C . GLY A 1 81 ? -15.757 5.687 -16.323 1.00 49.06 81 GLY A C 1
ATOM 630 O O . GLY A 1 81 ? -15.836 6.920 -16.144 1.00 49.06 81 GLY A O 1
#